Protein AF-A0A344LIS8-F1 (afdb_monomer)

Radius of gyration: 24.9 Å; Cα contacts (8 Å, |Δi|>4): 55; chains: 1; bounding box: 52×15×76 Å

pLDDT: mean 88.66, std 7.7, range [57.03, 97.19]

Mean predicted aligned error: 7.06 Å

Sequence (100 aa):
MNPDGVRQVASDLRAGADTAKHTIGTLFHSGNQAAGAHADWKSGAALKECGHTWWKELTTLVEQTAHTAWKLDQSAEQVSNMDKQARERLGAVLGDLRTA

Solvent-accessible surface area (backbone atoms only — not comparable to full-atom values): 5256 Å² total; per-residue (Å²): 134,68,39,66,62,41,36,50,54,17,50,51,39,36,54,51,23,54,52,49,54,59,50,58,69,56,71,49,48,65,60,52,48,52,31,60,78,38,68,85,42,81,61,22,58,56,51,49,54,51,45,51,53,52,51,51,54,53,49,51,52,32,51,52,40,36,51,49,17,51,53,39,34,55,51,22,49,53,50,53,52,50,54,50,52,51,52,54,53,51,51,50,55,56,50,52,65,74,76,107

Structure (mmCIF, N/CA/C/O backbone):
data_AF-A0A344LIS8-F1
#
_entry.id   AF-A0A344LIS8-F1
#
loop_
_atom_site.group_PDB
_atom_site.id
_atom_site.type_symbol
_atom_site.label_atom_id
_atom_site.label_alt_id
_atom_site.label_comp_id
_atom_site.label_asym_id
_atom_site.label_entity_id
_atom_site.label_seq_id
_atom_site.pdbx_PDB_ins_code
_atom_site.Cartn_x
_atom_site.Cartn_y
_atom_site.Cartn_z
_atom_site.occupancy
_atom_site.B_iso_or_equiv
_atom_site.auth_seq_id
_atom_site.auth_comp_id
_atom_site.auth_asym_id
_atom_site.auth_atom_id
_atom_site.pdbx_PDB_model_num
ATOM 1 N N . MET A 1 1 ? -17.654 6.374 16.431 1.00 67.19 1 MET A N 1
ATOM 2 C CA . MET A 1 1 ? -16.731 6.210 15.283 1.00 67.19 1 MET A CA 1
ATOM 3 C C . MET A 1 1 ? -16.709 4.731 14.910 1.00 67.19 1 MET A C 1
ATOM 5 O O . MET A 1 1 ? -16.910 3.936 15.813 1.00 67.19 1 MET A O 1
ATOM 9 N N . ASN A 1 2 ? -16.547 4.354 13.635 1.00 87.06 2 ASN A N 1
ATOM 10 C CA . ASN A 1 2 ? -16.558 2.944 13.207 1.00 87.06 2 ASN A CA 1
ATOM 11 C C . ASN A 1 2 ? -15.118 2.439 12.958 1.00 87.06 2 ASN A C 1
ATOM 13 O O . ASN A 1 2 ? -14.611 2.636 11.852 1.00 87.06 2 ASN A O 1
ATOM 17 N N . PRO A 1 3 ? -14.441 1.830 13.953 1.00 89.19 3 PRO A N 1
ATOM 18 C CA . PRO A 1 3 ? -13.074 1.334 13.786 1.00 89.19 3 PRO A CA 1
ATOM 19 C C . PRO A 1 3 ? -12.979 0.185 12.774 1.00 89.19 3 PRO A C 1
ATOM 21 O O . PRO A 1 3 ? -11.972 0.083 12.081 1.00 89.19 3 PRO A O 1
ATOM 24 N N . ASP A 1 4 ? -14.023 -0.630 12.614 1.00 90.62 4 ASP A N 1
ATOM 25 C CA . ASP A 1 4 ? -13.998 -1.761 11.678 1.00 90.62 4 ASP A CA 1
ATOM 26 C C . ASP A 1 4 ? -13.998 -1.289 10.220 1.00 90.62 4 ASP A C 1
ATOM 28 O O . ASP A 1 4 ? -13.249 -1.809 9.396 1.00 90.62 4 ASP A O 1
ATOM 32 N N . GLY A 1 5 ? -14.751 -0.228 9.913 1.00 91.62 5 GLY A N 1
ATOM 33 C CA . GLY A 1 5 ? -14.689 0.421 8.600 1.00 91.62 5 GLY A CA 1
ATOM 34 C C . GLY A 1 5 ? -13.303 0.998 8.290 1.00 91.62 5 GLY A C 1
ATOM 35 O O . GLY A 1 5 ? -12.823 0.886 7.165 1.00 91.62 5 GLY A O 1
ATOM 36 N N . VAL A 1 6 ? -12.623 1.567 9.292 1.00 93.88 6 VAL A N 1
ATOM 37 C CA . VAL A 1 6 ? -11.253 2.090 9.134 1.00 93.88 6 VAL A CA 1
ATOM 38 C C . VAL A 1 6 ? -10.248 0.955 8.913 1.00 93.88 6 VAL A C 1
ATOM 40 O O . VAL A 1 6 ? -9.385 1.079 8.044 1.00 93.88 6 VAL A O 1
ATOM 43 N N . ARG A 1 7 ? -10.382 -0.169 9.633 1.00 93.75 7 ARG A N 1
ATOM 44 C CA . ARG A 1 7 ? -9.563 -1.373 9.404 1.00 93.75 7 ARG A CA 1
ATOM 45 C C . ARG A 1 7 ? -9.753 -1.941 8.004 1.00 93.75 7 ARG A C 1
ATOM 47 O O . ARG A 1 7 ? -8.769 -2.316 7.373 1.00 93.75 7 ARG A O 1
ATOM 54 N N . GLN A 1 8 ? -10.987 -1.972 7.504 1.00 94.88 8 GLN A N 1
ATOM 55 C CA . GLN A 1 8 ? -11.250 -2.445 6.147 1.00 94.88 8 GLN A CA 1
ATOM 56 C C . GLN A 1 8 ? -10.523 -1.578 5.114 1.00 94.88 8 GLN A C 1
ATOM 58 O O . GLN A 1 8 ? -9.785 -2.105 4.289 1.00 94.88 8 GLN A O 1
ATOM 63 N N . VAL A 1 9 ? -10.634 -0.249 5.219 1.00 95.69 9 VAL A N 1
ATOM 64 C CA . VAL A 1 9 ? -9.917 0.676 4.325 1.00 95.69 9 VAL A CA 1
ATOM 65 C C . VAL A 1 9 ? -8.400 0.495 4.431 1.00 95.69 9 VAL A C 1
ATOM 67 O O . VAL A 1 9 ? -7.710 0.477 3.414 1.00 95.69 9 VAL A O 1
ATOM 70 N N . ALA A 1 10 ? -7.861 0.324 5.641 1.00 95.00 10 ALA A N 1
ATOM 71 C CA . ALA A 1 10 ? -6.443 0.027 5.835 1.00 95.00 10 ALA A CA 1
ATOM 72 C C . ALA A 1 10 ? -6.023 -1.279 5.134 1.00 95.00 10 ALA A C 1
ATOM 74 O O . ALA A 1 10 ? -4.982 -1.326 4.476 1.00 95.00 10 ALA A O 1
ATOM 75 N N . SER A 1 11 ? -6.839 -2.328 5.237 1.00 96.12 11 SER A N 1
ATOM 76 C CA . SER A 1 11 ? -6.614 -3.606 4.557 1.00 96.12 11 SER A CA 1
ATOM 77 C C . SER A 1 11 ? -6.609 -3.445 3.034 1.00 96.12 11 SER A C 1
ATOM 79 O O . S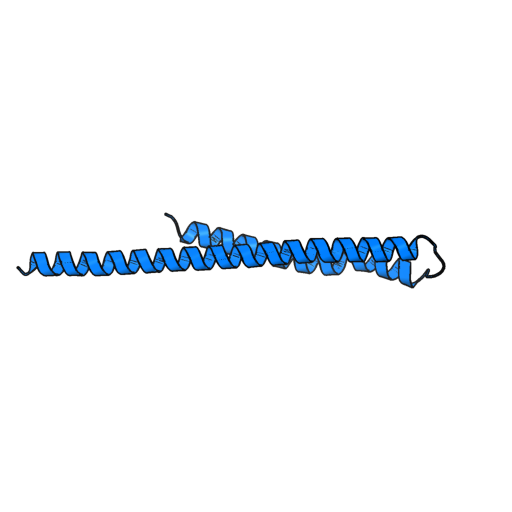ER A 1 11 ? -5.677 -3.902 2.372 1.00 96.12 11 SER A O 1
ATOM 81 N N . ASP A 1 12 ? -7.594 -2.735 2.483 1.00 97.00 12 ASP A N 1
ATOM 82 C CA . ASP A 1 12 ? -7.726 -2.509 1.040 1.00 97.00 12 ASP A CA 1
ATOM 83 C C . ASP A 1 12 ? -6.539 -1.707 0.483 1.00 97.00 12 ASP A C 1
ATOM 85 O O . ASP A 1 12 ? -5.979 -2.053 -0.559 1.00 97.00 12 ASP A O 1
ATOM 89 N N . LEU A 1 13 ? -6.093 -0.673 1.206 1.00 95.56 13 LEU A N 1
ATOM 90 C CA . LEU A 1 13 ? -4.910 0.112 0.840 1.00 95.56 13 LEU A CA 1
ATOM 91 C C . LEU A 1 13 ? -3.634 -0.734 0.839 1.00 95.56 13 LEU A C 1
ATOM 93 O O . LEU A 1 13 ? -2.807 -0.593 -0.063 1.00 95.56 13 LEU A O 1
ATOM 97 N N . ARG A 1 14 ? -3.470 -1.626 1.823 1.00 95.06 14 ARG A N 1
ATOM 98 C CA . ARG A 1 14 ? -2.322 -2.538 1.881 1.00 95.06 14 ARG A CA 1
ATOM 99 C C . ARG A 1 14 ? -2.338 -3.520 0.706 1.00 95.06 14 ARG A C 1
ATOM 101 O O . ARG A 1 14 ? -1.329 -3.643 0.019 1.00 95.06 14 ARG A O 1
ATOM 108 N N . ALA A 1 15 ? -3.484 -4.133 0.416 1.00 95.31 15 ALA A N 1
ATOM 109 C CA . ALA A 1 15 ? -3.636 -5.041 -0.721 1.00 95.31 15 ALA A CA 1
ATOM 110 C C . ALA A 1 15 ? -3.384 -4.340 -2.073 1.00 95.31 15 ALA A C 1
ATOM 112 O O . ALA A 1 15 ? -2.729 -4.893 -2.963 1.00 95.31 15 ALA A O 1
ATOM 113 N N . GLY A 1 16 ? -3.862 -3.100 -2.220 1.00 94.81 16 GLY A N 1
ATOM 114 C CA . GLY A 1 16 ? -3.599 -2.268 -3.394 1.00 94.81 16 GLY A CA 1
ATOM 115 C C . GLY A 1 16 ? -2.114 -1.934 -3.554 1.00 94.81 16 GLY A C 1
ATOM 116 O O . GLY A 1 16 ? -1.567 -2.072 -4.649 1.00 94.81 16 GLY A O 1
ATOM 117 N N . ALA A 1 17 ? -1.441 -1.565 -2.461 1.00 93.56 17 ALA A N 1
ATOM 118 C CA . ALA A 1 17 ? -0.003 -1.305 -2.447 1.00 93.56 17 ALA A CA 1
ATOM 119 C C . ALA A 1 17 ? 0.812 -2.555 -2.834 1.00 93.56 17 ALA A C 1
ATOM 121 O O . ALA A 1 17 ? 1.715 -2.460 -3.665 1.00 93.56 17 ALA A O 1
ATOM 122 N N . ASP A 1 18 ? 0.457 -3.733 -2.315 1.00 91.44 18 ASP A N 1
ATOM 123 C CA . ASP A 1 18 ? 1.124 -4.997 -2.657 1.00 91.44 18 ASP A CA 1
ATOM 124 C C . ASP A 1 18 ? 0.944 -5.363 -4.141 1.00 91.44 18 ASP A C 1
ATOM 126 O O . ASP A 1 18 ? 1.903 -5.737 -4.824 1.00 91.44 18 ASP A O 1
ATOM 130 N N . THR A 1 19 ? -0.265 -5.171 -4.678 1.00 93.62 19 THR A N 1
ATOM 131 C CA . THR A 1 19 ? -0.562 -5.383 -6.105 1.00 93.62 19 THR A CA 1
ATOM 132 C C . THR A 1 19 ? 0.242 -4.430 -6.993 1.00 93.62 19 THR A C 1
ATOM 134 O O . THR A 1 19 ? 0.840 -4.841 -7.996 1.00 93.62 19 THR A O 1
ATOM 137 N N . ALA A 1 20 ? 0.306 -3.151 -6.615 1.00 91.88 20 ALA A N 1
ATOM 138 C CA . ALA A 1 20 ? 1.090 -2.148 -7.323 1.00 91.88 20 ALA A CA 1
ATOM 139 C C . ALA A 1 20 ? 2.587 -2.485 -7.287 1.00 91.88 20 ALA A C 1
ATOM 141 O O . ALA A 1 20 ? 3.237 -2.452 -8.331 1.00 91.88 20 ALA A O 1
ATOM 142 N N . LYS A 1 21 ? 3.124 -2.900 -6.132 1.00 88.56 21 LYS A N 1
ATOM 143 C CA . LYS A 1 21 ? 4.523 -3.331 -5.981 1.00 88.56 21 LYS A CA 1
ATOM 144 C C . LYS A 1 21 ? 4.886 -4.456 -6.947 1.00 88.56 21 LYS A C 1
ATOM 146 O O . LYS A 1 21 ? 5.922 -4.389 -7.608 1.00 88.56 21 LYS A O 1
ATOM 151 N N . HIS A 1 22 ? 4.028 -5.472 -7.048 1.00 87.50 22 HIS A N 1
ATOM 152 C CA . HIS A 1 22 ? 4.235 -6.585 -7.972 1.00 87.50 22 HIS A CA 1
ATOM 153 C C . HIS A 1 22 ? 4.235 -6.111 -9.433 1.00 87.50 22 HIS A C 1
ATOM 155 O O . HIS A 1 22 ? 5.124 -6.462 -10.209 1.00 87.50 22 HIS A O 1
ATOM 161 N N . THR A 1 23 ? 3.287 -5.241 -9.783 1.00 88.50 23 THR A N 1
ATOM 162 C CA . THR A 1 23 ? 3.155 -4.690 -11.138 1.00 88.50 23 THR A CA 1
ATOM 163 C C . THR A 1 23 ? 4.373 -3.847 -11.527 1.00 88.50 23 THR A C 1
ATOM 165 O O . THR A 1 23 ? 4.957 -4.066 -12.588 1.00 88.50 23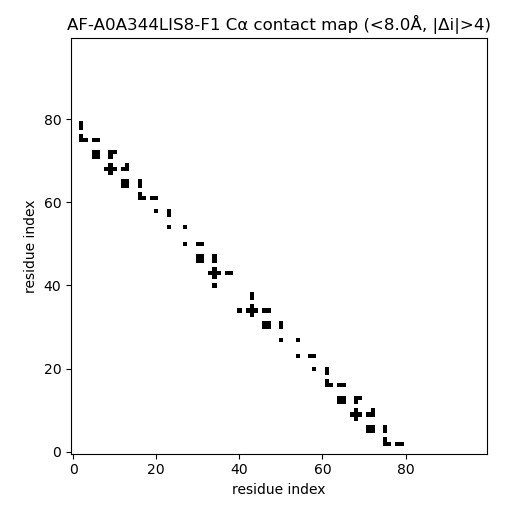 THR A O 1
ATOM 168 N N . ILE A 1 24 ? 4.822 -2.943 -10.647 1.00 87.12 24 ILE A N 1
ATOM 169 C CA . ILE A 1 24 ? 5.994 -2.070 -10.848 1.00 87.12 24 ILE A CA 1
ATOM 170 C C . ILE A 1 24 ? 7.246 -2.874 -11.206 1.00 87.12 24 ILE A C 1
ATOM 172 O O . ILE A 1 24 ? 7.989 -2.473 -12.102 1.00 87.12 24 ILE A O 1
ATOM 176 N N . GLY A 1 25 ? 7.463 -4.025 -10.561 1.00 77.19 25 GLY A N 1
ATOM 177 C CA . GLY A 1 25 ? 8.611 -4.891 -10.846 1.00 77.19 25 GLY A CA 1
ATOM 178 C C . GLY A 1 25 ? 8.678 -5.370 -12.302 1.00 77.19 25 GLY A C 1
ATOM 179 O O . GLY A 1 25 ? 9.768 -5.599 -12.822 1.00 77.19 25 GLY A O 1
ATOM 180 N N . THR A 1 26 ? 7.532 -5.474 -12.980 1.00 82.62 26 THR A N 1
ATOM 181 C CA . THR A 1 26 ? 7.447 -5.966 -14.365 1.00 82.62 26 THR A CA 1
ATOM 182 C C . THR A 1 26 ? 7.500 -4.855 -15.418 1.00 82.62 26 THR A C 1
ATOM 184 O O . THR A 1 26 ? 8.020 -5.081 -16.511 1.00 82.62 26 THR A O 1
ATOM 187 N N . LEU A 1 27 ? 7.038 -3.640 -15.090 1.00 83.31 27 LEU A N 1
ATOM 188 C CA . LEU A 1 27 ? 6.855 -2.539 -16.051 1.00 83.31 27 LEU A CA 1
ATOM 189 C C . LEU A 1 27 ? 8.148 -2.090 -16.744 1.00 83.31 27 LEU A C 1
ATOM 191 O O . LEU A 1 27 ? 8.128 -1.695 -17.907 1.00 83.31 27 LEU A O 1
ATOM 195 N N . PHE A 1 28 ? 9.279 -2.165 -16.047 1.00 81.88 28 PHE A N 1
ATOM 196 C CA . PHE A 1 28 ? 10.558 -1.646 -16.542 1.00 81.88 28 PHE A CA 1
ATOM 197 C C . PHE A 1 28 ? 11.449 -2.715 -17.181 1.00 81.88 28 PHE A C 1
ATOM 199 O O . PHE A 1 28 ? 12.538 -2.408 -17.668 1.00 81.88 28 PHE A O 1
ATOM 206 N N . HIS A 1 29 ? 11.007 -3.975 -17.196 1.00 81.69 29 HIS A N 1
ATOM 207 C CA . HIS A 1 29 ? 11.830 -5.095 -17.637 1.00 81.69 29 HIS A CA 1
ATOM 208 C C . HIS A 1 29 ? 12.176 -5.007 -19.131 1.00 81.69 29 HIS A C 1
ATOM 210 O O . HIS A 1 29 ? 13.345 -5.106 -19.497 1.00 81.69 29 HIS A O 1
ATOM 216 N N . SER A 1 30 ? 11.184 -4.746 -19.987 1.00 77.50 30 SER A N 1
ATOM 217 C CA . SER A 1 30 ? 11.372 -4.645 -21.442 1.00 77.50 30 SER A CA 1
ATOM 218 C C . SER A 1 30 ? 12.246 -3.451 -21.842 1.00 77.50 30 SER A C 1
ATOM 220 O O . SER A 1 30 ? 13.140 -3.596 -22.674 1.00 77.50 30 SER A O 1
ATOM 222 N N . GLY A 1 31 ? 12.046 -2.289 -21.211 1.00 74.06 31 GLY A N 1
ATOM 223 C CA . GLY A 1 31 ? 12.854 -1.090 -21.449 1.00 74.06 31 GLY A CA 1
ATOM 224 C C . GLY A 1 31 ? 14.318 -1.283 -21.049 1.00 74.06 31 GLY A C 1
ATOM 225 O O . GLY A 1 31 ? 15.220 -0.941 -21.814 1.00 74.06 31 GLY A O 1
ATOM 226 N N . ASN A 1 32 ? 14.563 -1.911 -19.894 1.00 76.75 32 ASN A N 1
ATOM 227 C CA . ASN A 1 32 ? 15.916 -2.243 -19.445 1.00 76.75 32 ASN A CA 1
ATOM 228 C C . ASN A 1 32 ? 16.591 -3.280 -20.350 1.00 76.75 32 ASN A C 1
ATOM 230 O O . ASN A 1 32 ? 17.777 -3.136 -20.646 1.00 76.75 32 ASN A O 1
ATOM 234 N N . GLN A 1 33 ? 15.852 -4.289 -20.825 1.00 82.19 33 GLN A N 1
ATOM 235 C CA . GLN A 1 33 ? 16.372 -5.256 -21.794 1.00 82.19 33 GLN A CA 1
ATOM 236 C C . GLN A 1 33 ? 16.756 -4.584 -23.116 1.00 82.19 33 GLN A C 1
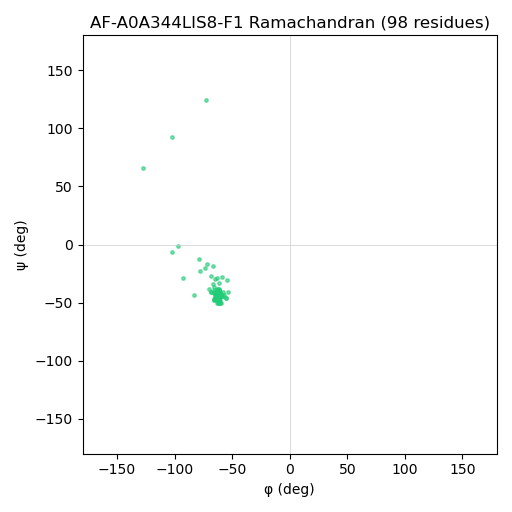ATOM 238 O O . GLN A 1 33 ? 17.873 -4.780 -23.587 1.00 82.19 33 GLN A O 1
ATOM 243 N N . ALA A 1 34 ? 15.882 -3.749 -23.686 1.00 78.31 34 ALA A N 1
ATOM 244 C CA . ALA A 1 34 ? 16.152 -3.048 -24.941 1.00 78.31 34 ALA A CA 1
ATOM 245 C C . ALA A 1 34 ? 17.367 -2.111 -24.824 1.00 78.31 34 ALA A C 1
ATOM 247 O O . ALA A 1 34 ? 18.257 -2.130 -25.672 1.00 78.31 34 ALA A O 1
ATOM 248 N N . ALA A 1 35 ? 17.457 -1.347 -23.731 1.00 78.81 35 ALA A N 1
ATOM 249 C CA . ALA A 1 35 ? 18.589 -0.461 -23.467 1.00 78.81 35 ALA A CA 1
ATOM 250 C C . ALA A 1 35 ? 19.888 -1.210 -23.093 1.00 78.81 35 ALA A C 1
ATOM 252 O O . ALA A 1 35 ? 20.971 -0.618 -23.090 1.00 78.81 35 ALA A O 1
ATOM 253 N N . GLY A 1 36 ? 19.795 -2.487 -22.714 1.00 78.50 36 GLY A N 1
ATOM 254 C CA . GLY A 1 36 ? 20.935 -3.383 -22.516 1.00 78.50 36 GLY A CA 1
ATOM 255 C C . GLY A 1 36 ? 21.415 -4.018 -23.822 1.00 78.50 36 GLY A C 1
ATOM 256 O O . GLY A 1 36 ? 22.616 -4.050 -24.073 1.00 78.50 36 GLY A O 1
ATOM 257 N N . ALA A 1 37 ? 20.483 -4.473 -24.664 1.00 84.44 37 ALA A N 1
ATOM 258 C CA . ALA A 1 37 ? 20.762 -5.104 -25.954 1.00 84.44 37 ALA A CA 1
ATOM 259 C C . ALA A 1 37 ? 21.337 -4.127 -26.994 1.00 84.44 37 ALA A C 1
ATOM 261 O O . ALA A 1 37 ? 22.083 -4.542 -27.877 1.00 84.44 37 ALA A O 1
ATOM 262 N N . HIS A 1 38 ? 21.023 -2.834 -26.868 1.00 82.19 38 HIS A N 1
ATOM 263 C CA . HIS A 1 38 ? 21.459 -1.784 -27.789 1.00 82.19 38 HIS A CA 1
ATOM 264 C C . HIS A 1 38 ? 22.140 -0.630 -27.039 1.00 82.19 38 HIS A C 1
ATOM 266 O O . HIS A 1 38 ? 21.624 0.484 -26.942 1.00 82.19 38 HIS A O 1
ATOM 272 N N . ALA A 1 39 ? 23.297 -0.918 -26.438 1.00 77.12 39 ALA A N 1
ATOM 273 C CA . ALA A 1 39 ? 24.030 0.037 -25.601 1.00 77.12 39 ALA A CA 1
ATOM 274 C C . ALA A 1 39 ? 24.596 1.248 -26.374 1.00 77.12 39 ALA A C 1
ATOM 276 O O . ALA A 1 39 ? 24.911 2.270 -25.770 1.00 77.12 39 ALA A O 1
ATOM 277 N N . ASP A 1 40 ? 24.718 1.137 -27.695 1.00 84.88 40 ASP A N 1
ATOM 278 C CA . ASP A 1 40 ? 25.157 2.185 -28.618 1.00 84.88 40 ASP A CA 1
ATOM 279 C C . ASP A 1 40 ? 24.052 3.205 -28.944 1.00 84.88 40 ASP A C 1
ATOM 281 O O . ASP A 1 40 ? 24.324 4.283 -29.482 1.00 84.88 40 ASP A O 1
ATOM 285 N N . TRP A 1 41 ? 22.797 2.908 -28.596 1.00 84.38 41 TRP A N 1
ATOM 286 C CA . TRP A 1 41 ? 21.692 3.826 -28.831 1.00 84.38 41 TRP A CA 1
ATOM 287 C C . TRP A 1 41 ? 21.758 5.014 -27.875 1.00 84.38 41 TRP A C 1
ATOM 289 O O . TRP A 1 41 ? 21.676 4.868 -26.655 1.00 84.38 41 TRP A O 1
ATOM 299 N N . LYS A 1 42 ? 21.779 6.228 -28.436 1.00 79.44 42 LYS A N 1
ATOM 300 C CA . LYS A 1 42 ? 21.683 7.481 -27.662 1.00 79.44 42 LYS A CA 1
ATOM 301 C C . LYS A 1 42 ? 20.440 7.527 -26.761 1.00 79.44 42 LYS A C 1
ATOM 303 O O . LYS A 1 42 ? 20.479 8.125 -25.692 1.00 79.44 42 LYS A O 1
ATOM 308 N N . SER A 1 43 ? 19.351 6.877 -27.172 1.00 81.88 43 SER A N 1
ATOM 309 C CA . SER A 1 43 ? 18.121 6.743 -26.386 1.00 81.88 43 SER A CA 1
ATOM 310 C C . SER A 1 43 ? 18.242 5.758 -25.219 1.00 81.88 43 SER A C 1
ATOM 312 O O . SER A 1 43 ? 17.467 5.859 -24.274 1.00 81.88 43 SER A O 1
ATOM 314 N N . GLY A 1 44 ? 19.212 4.838 -25.230 1.00 80.19 44 GLY A N 1
ATOM 315 C CA . GLY A 1 44 ? 19.379 3.824 -24.188 1.00 80.19 44 GLY A CA 1
ATOM 316 C C . GLY A 1 44 ? 19.680 4.419 -22.810 1.00 80.19 44 GLY A C 1
ATOM 317 O O . GLY A 1 44 ? 19.140 3.952 -21.809 1.00 80.19 44 GLY A O 1
ATOM 318 N N . ALA A 1 45 ? 20.486 5.485 -22.749 1.00 81.00 45 ALA A N 1
ATOM 319 C CA . ALA A 1 45 ? 20.754 6.205 -21.502 1.00 81.00 45 ALA A CA 1
ATOM 320 C C . ALA A 1 45 ? 19.491 6.902 -20.964 1.00 81.00 45 ALA A C 1
ATOM 322 O O . ALA A 1 45 ? 19.140 6.716 -19.800 1.00 81.00 45 ALA A O 1
ATOM 323 N N . ALA A 1 46 ? 18.763 7.614 -21.831 1.00 83.56 46 ALA A N 1
ATOM 324 C CA . ALA A 1 46 ? 17.522 8.298 -21.466 1.00 83.56 46 ALA A CA 1
ATOM 325 C C . ALA A 1 46 ? 16.423 7.319 -21.011 1.00 83.56 46 ALA A C 1
ATOM 327 O O . ALA A 1 46 ? 15.710 7.590 -20.048 1.00 83.56 46 ALA A O 1
ATOM 328 N N . LEU A 1 47 ? 16.312 6.152 -21.657 1.00 81.38 47 LEU A N 1
ATOM 329 C CA . LEU A 1 47 ? 15.371 5.097 -21.266 1.00 81.38 47 LEU A CA 1
ATOM 330 C C . LEU A 1 47 ? 15.696 4.520 -19.882 1.00 81.38 47 LEU A C 1
ATOM 332 O O . LEU A 1 47 ? 14.786 4.325 -19.079 1.00 81.38 47 LEU A O 1
ATOM 336 N N . LYS A 1 48 ? 16.981 4.288 -19.579 1.00 81.56 48 LYS A N 1
ATOM 337 C CA . LYS A 1 48 ? 17.422 3.811 -18.257 1.00 81.56 48 LYS A CA 1
ATOM 338 C C . LYS A 1 48 ? 17.154 4.842 -17.162 1.00 81.56 48 LYS A C 1
ATOM 340 O O . LYS A 1 48 ? 16.638 4.483 -16.109 1.00 81.56 48 LYS A O 1
ATOM 345 N N . GLU A 1 49 ? 17.479 6.109 -17.406 1.00 86.06 49 GLU A N 1
ATOM 346 C CA . GLU A 1 49 ? 17.267 7.197 -16.443 1.00 86.06 49 GLU A CA 1
ATOM 347 C C . GLU A 1 49 ? 15.777 7.430 -16.158 1.00 86.06 49 GLU A C 1
ATOM 349 O O . GLU A 1 49 ? 15.361 7.519 -14.999 1.00 86.06 49 GLU A O 1
ATOM 354 N N . CYS A 1 50 ? 14.959 7.456 -17.212 1.00 86.00 50 CYS A N 1
ATOM 355 C CA . CYS A 1 50 ? 13.513 7.584 -17.099 1.00 86.00 50 CYS A CA 1
ATOM 356 C C . CYS A 1 50 ? 12.908 6.391 -16.346 1.00 86.00 50 CYS A C 1
ATOM 358 O O . CYS A 1 50 ? 12.159 6.586 -15.387 1.00 86.00 50 CYS A O 1
ATOM 360 N N . GLY A 1 51 ? 13.303 5.165 -16.707 1.00 86.56 51 GLY A N 1
ATOM 361 C CA . GLY A 1 51 ? 12.861 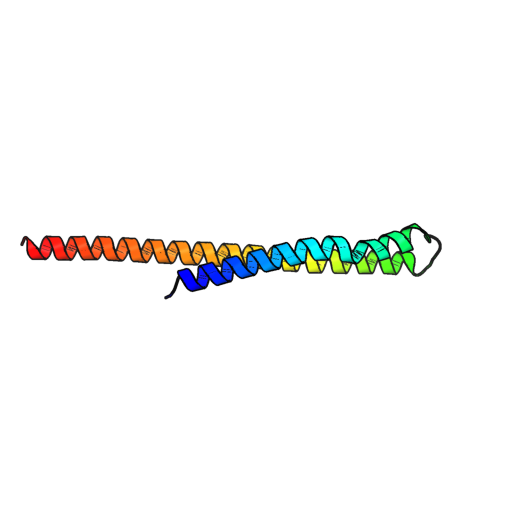3.949 -16.028 1.00 86.56 51 GLY A CA 1
ATOM 362 C C . GLY A 1 51 ? 13.246 3.922 -14.549 1.00 86.56 51 GLY A C 1
ATOM 363 O O . GLY A 1 51 ? 12.412 3.599 -13.707 1.00 86.56 51 GLY A O 1
ATOM 364 N N . HIS A 1 52 ? 14.474 4.328 -14.211 1.00 86.19 52 HIS A N 1
ATOM 365 C CA . HIS A 1 52 ? 14.920 4.438 -12.821 1.00 86.19 52 HIS A CA 1
ATOM 366 C C . HIS A 1 52 ? 14.084 5.459 -12.043 1.00 86.19 52 HIS A C 1
ATOM 368 O O . HIS A 1 52 ? 13.622 5.168 -10.940 1.00 86.19 52 HIS A O 1
ATOM 374 N N . THR A 1 53 ? 13.881 6.649 -12.613 1.00 90.75 53 THR A N 1
ATOM 375 C CA . THR A 1 53 ? 13.107 7.719 -11.973 1.00 90.75 53 THR A CA 1
ATOM 376 C C . THR A 1 53 ? 11.678 7.264 -11.698 1.00 90.75 53 THR A C 1
ATOM 378 O O . THR A 1 53 ? 11.212 7.351 -10.566 1.00 90.75 53 THR A O 1
ATOM 381 N N . TRP A 1 54 ? 10.993 6.702 -12.694 1.00 90.94 54 TRP A N 1
ATOM 382 C CA . TRP A 1 54 ? 9.626 6.214 -12.511 1.00 90.94 54 TRP A CA 1
ATOM 383 C C . TRP A 1 54 ? 9.547 5.065 -11.509 1.00 90.94 54 TRP A C 1
ATOM 385 O O . TRP A 1 54 ? 8.655 5.061 -10.665 1.00 90.94 54 TRP A O 1
ATOM 395 N N . TRP A 1 55 ? 10.487 4.116 -11.552 1.00 89.88 55 TRP A N 1
ATOM 396 C CA . TRP A 1 55 ? 10.543 3.028 -10.578 1.00 89.88 55 TRP A CA 1
ATOM 397 C C . TRP A 1 55 ? 10.664 3.557 -9.145 1.00 89.88 55 TRP A C 1
ATOM 399 O O . TRP A 1 55 ? 9.941 3.101 -8.256 1.00 89.88 55 TRP A O 1
ATOM 409 N N . LYS A 1 56 ? 11.533 4.548 -8.928 1.00 91.88 56 LYS A N 1
ATOM 410 C CA . LYS A 1 56 ? 11.740 5.173 -7.621 1.00 91.88 56 LYS A CA 1
ATOM 411 C C . LYS A 1 56 ? 10.479 5.876 -7.118 1.00 91.88 56 LYS A C 1
ATOM 413 O O . LYS A 1 56 ? 10.067 5.634 -5.984 1.00 91.88 56 LYS A O 1
ATOM 418 N N . GLU A 1 57 ? 9.859 6.718 -7.942 1.00 94.81 57 GLU A N 1
ATOM 419 C CA . GLU A 1 57 ? 8.660 7.471 -7.549 1.00 94.81 57 GLU A CA 1
ATOM 420 C C . GLU A 1 57 ? 7.475 6.537 -7.264 1.00 94.81 57 GLU A C 1
ATOM 422 O O . GLU A 1 57 ? 6.802 6.669 -6.241 1.00 94.81 57 GLU A O 1
ATOM 427 N N . LEU A 1 58 ? 7.263 5.524 -8.110 1.00 93.44 58 LEU A N 1
ATOM 428 C CA . LEU A 1 58 ? 6.200 4.538 -7.910 1.00 93.44 58 LEU A CA 1
ATOM 429 C C . LEU A 1 58 ? 6.424 3.698 -6.647 1.00 93.44 58 LEU A C 1
ATOM 431 O O . LEU A 1 58 ? 5.486 3.479 -5.882 1.00 93.44 58 LEU A O 1
ATOM 435 N N . THR A 1 59 ? 7.661 3.261 -6.396 1.00 92.12 59 THR A N 1
ATOM 436 C CA . THR A 1 59 ? 8.002 2.512 -5.175 1.00 92.12 59 THR A CA 1
ATOM 437 C C . THR A 1 59 ? 7.780 3.371 -3.931 1.00 92.12 59 THR A C 1
ATOM 439 O O . THR A 1 59 ? 7.167 2.911 -2.971 1.00 92.12 59 THR A O 1
ATOM 442 N N . THR A 1 60 ? 8.178 4.645 -3.981 1.00 95.25 60 THR A N 1
ATOM 443 C CA . THR A 1 60 ? 7.964 5.604 -2.886 1.00 95.25 60 THR A CA 1
ATOM 444 C C . THR A 1 60 ? 6.474 5.774 -2.578 1.00 95.25 60 THR A C 1
ATOM 446 O O . THR A 1 60 ? 6.069 5.721 -1.417 1.00 95.25 60 THR A O 1
ATOM 449 N N . LEU A 1 61 ? 5.633 5.927 -3.605 1.00 95.88 61 LEU A N 1
ATOM 450 C CA . LEU A 1 61 ? 4.185 6.072 -3.439 1.00 95.88 61 LEU A CA 1
ATOM 451 C C . LEU A 1 61 ? 3.542 4.814 -2.836 1.00 95.88 61 LEU A C 1
ATOM 453 O O . LEU A 1 61 ? 2.679 4.908 -1.957 1.00 95.88 61 LEU A O 1
ATOM 457 N N . VAL A 1 62 ? 3.979 3.631 -3.270 1.00 95.75 62 VAL A N 1
ATOM 458 C CA . VAL A 1 62 ? 3.528 2.346 -2.717 1.00 95.75 62 VAL A CA 1
ATOM 459 C C . VAL A 1 62 ? 3.896 2.219 -1.239 1.00 95.75 62 VAL A C 1
ATOM 461 O O . VAL A 1 62 ? 3.043 1.872 -0.421 1.00 95.75 62 VAL A O 1
ATOM 464 N N . G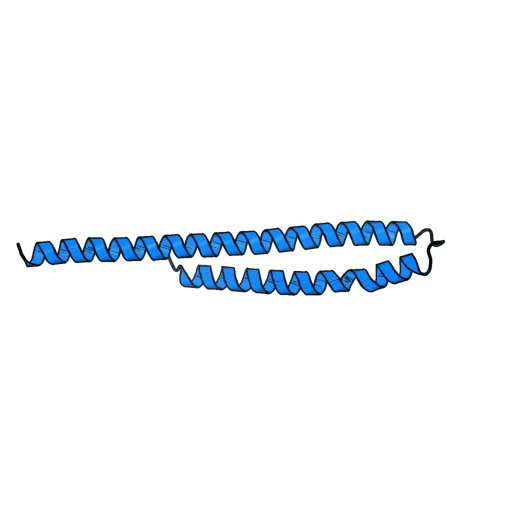LU A 1 63 ? 5.131 2.552 -0.869 1.00 93.50 63 GLU A N 1
ATOM 465 C CA . GLU A 1 63 ? 5.590 2.517 0.523 1.00 93.50 63 GLU A CA 1
ATOM 466 C C . GLU A 1 63 ? 4.817 3.503 1.408 1.00 93.50 63 GLU A C 1
ATOM 468 O O . GLU A 1 63 ? 4.373 3.146 2.501 1.00 93.50 63 GLU A O 1
ATOM 473 N N . GLN A 1 64 ? 4.579 4.724 0.922 1.00 97.00 64 GLN A N 1
ATOM 474 C CA . GLN A 1 64 ? 3.769 5.721 1.626 1.00 97.00 64 GLN A CA 1
ATOM 475 C C . GLN A 1 64 ? 2.323 5.249 1.831 1.00 97.00 64 GLN A C 1
ATOM 477 O O . GLN A 1 64 ? 1.745 5.460 2.903 1.00 97.00 64 GLN A O 1
ATOM 482 N N . THR A 1 65 ? 1.747 4.577 0.834 1.00 96.88 65 THR A N 1
ATOM 483 C CA . THR A 1 65 ? 0.393 4.010 0.913 1.00 96.88 65 THR A CA 1
ATOM 484 C C . THR A 1 65 ? 0.327 2.899 1.959 1.00 96.88 65 THR A C 1
ATOM 486 O O . THR A 1 65 ? -0.539 2.929 2.836 1.00 96.88 65 THR A O 1
ATOM 489 N N . ALA A 1 66 ? 1.283 1.966 1.943 1.00 94.94 66 ALA A N 1
ATOM 490 C CA . ALA A 1 66 ? 1.369 0.887 2.926 1.00 94.94 66 ALA A CA 1
ATOM 491 C C . ALA A 1 66 ? 1.591 1.411 4.359 1.00 94.94 66 ALA A C 1
ATOM 493 O O . ALA A 1 66 ? 0.988 0.909 5.312 1.00 94.94 66 ALA A O 1
ATOM 494 N N . HIS A 1 67 ? 2.408 2.455 4.522 1.00 95.50 67 HIS A N 1
ATOM 495 C CA . HIS A 1 67 ? 2.614 3.113 5.817 1.00 95.50 67 HIS A CA 1
ATOM 496 C C . HIS A 1 67 ? 1.344 3.799 6.325 1.00 95.50 67 HIS A C 1
ATOM 498 O O . HIS A 1 67 ? 1.003 3.718 7.505 1.00 95.50 67 HIS A O 1
ATOM 504 N N . THR A 1 68 ? 0.607 4.454 5.429 1.00 97.06 68 THR A N 1
ATOM 505 C CA . THR A 1 68 ? -0.670 5.098 5.760 1.00 97.06 68 THR A CA 1
ATOM 506 C C . THR A 1 68 ? -1.707 4.066 6.196 1.00 97.06 68 THR A C 1
ATOM 508 O O . 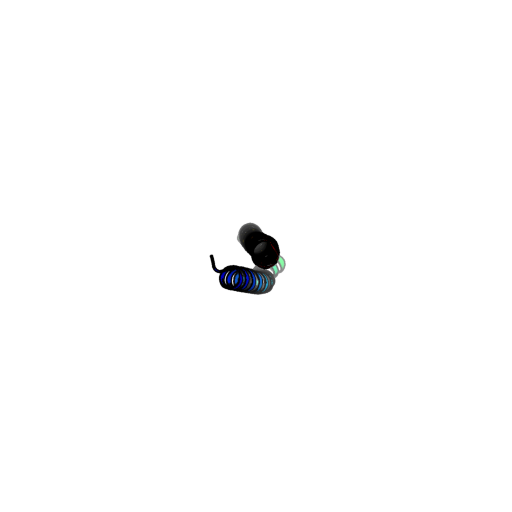THR A 1 68 ? -2.351 4.249 7.228 1.00 97.06 68 THR A O 1
ATOM 511 N N . ALA A 1 69 ? -1.803 2.947 5.476 1.00 96.56 69 ALA A N 1
ATOM 512 C CA . ALA A 1 69 ? -2.630 1.808 5.857 1.00 96.56 69 ALA A CA 1
ATOM 513 C C . ALA A 1 69 ? -2.291 1.298 7.268 1.00 96.56 69 ALA A C 1
ATOM 515 O O . ALA A 1 69 ? -3.180 1.115 8.095 1.00 96.56 69 ALA A O 1
ATOM 516 N N . TRP A 1 70 ? -1.002 1.135 7.583 1.00 96.69 70 TRP A N 1
ATOM 517 C CA . TRP A 1 70 ? -0.569 0.732 8.924 1.00 96.69 70 TRP A CA 1
ATOM 518 C C . TRP A 1 70 ? -1.008 1.722 10.014 1.00 96.69 70 TRP A C 1
ATOM 520 O O . TRP A 1 70 ? -1.536 1.301 11.041 1.00 96.69 70 TRP A O 1
ATOM 530 N N . LYS A 1 71 ? -0.868 3.034 9.786 1.00 97.19 71 LYS A N 1
ATOM 531 C CA . LYS A 1 71 ? -1.316 4.053 10.753 1.00 97.19 71 LYS A CA 1
ATOM 532 C C . LYS A 1 71 ? -2.825 4.020 10.996 1.00 97.19 71 LYS A C 1
ATOM 534 O O . LYS A 1 71 ? -3.257 4.205 12.132 1.00 97.19 71 LYS A O 1
ATOM 539 N N . LEU A 1 72 ? -3.618 3.809 9.946 1.00 96.06 72 LEU A N 1
ATOM 540 C CA . LEU A 1 72 ? -5.076 3.713 10.055 1.00 96.06 72 LEU A CA 1
ATOM 541 C C . LEU A 1 72 ? -5.495 2.506 10.898 1.00 96.06 72 LEU A C 1
ATOM 543 O O . LEU A 1 72 ? -6.333 2.644 11.788 1.00 96.06 72 LEU A O 1
ATOM 547 N N . ASP A 1 73 ? -4.868 1.356 10.664 1.00 95.69 73 ASP A N 1
ATOM 548 C CA . ASP A 1 73 ? -5.113 0.135 11.432 1.00 95.69 73 ASP A CA 1
ATOM 549 C C . ASP A 1 73 ? -4.772 0.317 12.923 1.00 95.69 73 ASP A C 1
ATOM 551 O O . ASP A 1 73 ? -5.604 0.054 13.793 1.00 95.69 73 ASP A O 1
ATOM 555 N N . GLN A 1 74 ? -3.604 0.896 13.222 1.00 96.38 74 GLN A N 1
ATOM 556 C CA . GLN A 1 74 ? -3.190 1.219 14.594 1.00 96.38 74 GLN A CA 1
ATOM 557 C C . GLN A 1 74 ? -4.144 2.204 15.285 1.00 96.38 74 GLN A C 1
ATOM 559 O O . GLN A 1 74 ? -4.487 2.040 16.457 1.00 96.38 74 GLN A O 1
ATOM 564 N N . SER A 1 75 ? -4.622 3.216 14.559 1.00 95.50 75 SER A N 1
ATOM 565 C CA . SER A 1 75 ? -5.608 4.159 15.092 1.00 95.50 75 SER A CA 1
ATOM 566 C C . SER A 1 75 ? -6.944 3.473 15.406 1.00 95.50 75 SER A C 1
ATOM 568 O O . SER A 1 75 ? -7.526 3.706 16.469 1.00 95.50 75 SER A O 1
ATOM 570 N N . ALA A 1 76 ? -7.418 2.585 14.528 1.00 94.94 76 ALA A N 1
ATOM 571 C CA . ALA A 1 76 ? -8.645 1.822 14.745 1.00 94.94 76 ALA A CA 1
ATOM 572 C C . ALA A 1 76 ? -8.534 0.847 15.931 1.00 94.94 76 ALA A C 1
ATOM 574 O O . ALA A 1 76 ? -9.491 0.672 16.696 1.00 94.94 76 ALA A O 1
ATOM 575 N N . GLU A 1 77 ? -7.361 0.242 16.121 1.00 94.94 77 GLU A N 1
ATOM 576 C CA . GLU A 1 77 ? -7.042 -0.575 17.290 1.00 94.94 77 GLU A CA 1
ATOM 577 C C . GLU A 1 77 ? -7.110 0.236 18.586 1.00 94.94 77 GLU A C 1
ATOM 579 O O . GLU A 1 77 ? -7.809 -0.160 19.523 1.00 94.94 77 GLU A O 1
ATOM 584 N N . GLN A 1 78 ? -6.470 1.407 18.624 1.00 95.19 78 GLN A N 1
ATOM 585 C CA . GLN A 1 78 ? -6.502 2.285 19.791 1.00 95.19 78 GLN A CA 1
ATOM 586 C C . GLN A 1 78 ? -7.937 2.662 20.181 1.00 95.19 78 GLN A C 1
ATOM 588 O O . GLN A 1 78 ? -8.297 2.611 21.356 1.00 95.19 78 GLN A O 1
ATOM 593 N N . VAL A 1 79 ? -8.776 2.989 19.199 1.00 94.38 79 VAL A N 1
ATOM 594 C CA . VAL A 1 79 ? -10.188 3.338 19.416 1.00 94.38 79 VAL A CA 1
ATOM 595 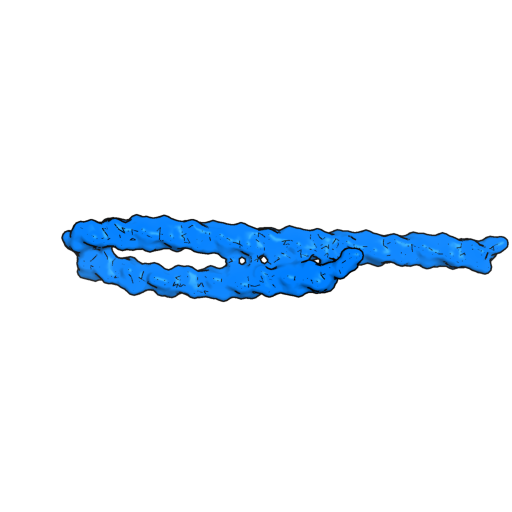C C . VAL A 1 79 ? -10.972 2.154 19.968 1.00 94.38 79 VAL A C 1
ATOM 597 O O . VAL A 1 79 ? -11.677 2.304 20.962 1.00 94.38 79 VAL A O 1
ATOM 600 N N . SER A 1 80 ? -10.792 0.965 19.388 1.00 93.62 80 SER A N 1
ATOM 601 C CA . SER A 1 80 ? -11.437 -0.261 19.877 1.00 93.62 80 SER A CA 1
ATOM 602 C C . SER A 1 80 ? -11.069 -0.550 21.338 1.00 93.62 80 SER A C 1
ATOM 604 O O . SER A 1 80 ? -11.924 -0.919 22.146 1.00 93.62 80 SER A O 1
ATOM 606 N N . ASN A 1 81 ? -9.798 -0.346 21.693 1.00 93.62 81 ASN A N 1
ATOM 607 C CA . ASN A 1 81 ? -9.299 -0.546 23.049 1.00 93.62 81 ASN A CA 1
ATOM 608 C C . ASN A 1 81 ? -9.866 0.488 24.031 1.00 93.62 81 ASN A C 1
ATOM 610 O O . ASN A 1 81 ? -10.248 0.122 25.143 1.00 93.62 81 ASN A O 1
ATOM 614 N N . MET A 1 82 ? -9.968 1.758 23.631 1.00 93.50 82 MET A N 1
ATOM 615 C CA . MET A 1 82 ? -10.594 2.799 24.454 1.00 93.50 82 MET A CA 1
ATOM 616 C C . MET A 1 82 ? -12.086 2.528 24.680 1.00 93.50 82 MET A C 1
ATOM 618 O O . MET A 1 82 ? -12.552 2.638 25.813 1.00 93.50 82 MET A O 1
ATOM 622 N N . ASP A 1 83 ? -12.817 2.103 23.646 1.00 91.31 83 ASP A N 1
ATOM 623 C CA . ASP A 1 83 ? -14.235 1.744 23.761 1.00 91.31 83 ASP A CA 1
ATOM 624 C C . ASP A 1 83 ? -14.439 0.560 24.716 1.00 91.31 83 ASP A C 1
ATOM 626 O O . ASP A 1 83 ? -15.359 0.567 25.538 1.00 91.31 83 ASP A O 1
ATOM 630 N N . LYS A 1 84 ? -13.559 -0.448 24.654 1.00 92.38 84 LYS A N 1
ATOM 631 C CA . LYS A 1 84 ? -13.572 -1.580 25.588 1.00 92.38 84 LYS A CA 1
ATOM 632 C C . LYS A 1 84 ? -13.362 -1.113 27.032 1.00 92.38 84 LYS A C 1
ATOM 634 O O . LYS A 1 84 ? -14.178 -1.437 27.892 1.00 92.38 84 LYS A O 1
ATOM 639 N N . GLN A 1 85 ? -12.336 -0.299 27.281 1.00 94.06 85 GLN A N 1
ATOM 640 C CA . GLN A 1 85 ? -12.056 0.240 28.618 1.00 94.06 85 GLN A CA 1
ATOM 641 C C . GLN A 1 85 ? -13.209 1.101 29.149 1.00 94.06 85 GLN A C 1
ATOM 643 O O . GLN A 1 85 ? -13.542 1.032 30.331 1.00 94.06 85 GLN A O 1
ATOM 648 N N . ALA A 1 86 ? -13.840 1.908 28.292 1.00 92.25 86 ALA A N 1
ATOM 649 C CA . ALA A 1 86 ? -14.991 2.717 28.678 1.00 92.25 86 ALA A CA 1
ATOM 650 C C . ALA A 1 86 ? -16.177 1.841 29.110 1.00 92.25 86 ALA A C 1
ATOM 652 O O . ALA A 1 86 ? -16.785 2.106 30.146 1.00 92.25 86 ALA A O 1
ATOM 653 N N . ARG A 1 87 ? -16.472 0.764 28.367 1.00 92.06 87 ARG A N 1
ATOM 654 C CA . ARG A 1 87 ? -17.529 -0.200 28.720 1.00 92.06 87 ARG A CA 1
ATOM 655 C C . ARG A 1 87 ? -17.244 -0.916 30.037 1.00 92.06 87 ARG A C 1
ATOM 657 O O . ARG A 1 87 ? -18.153 -1.054 30.848 1.00 92.06 87 ARG A O 1
ATOM 664 N N . GLU A 1 88 ? -16.001 -1.332 30.268 1.00 93.94 88 GLU A N 1
ATOM 665 C CA . GLU A 1 88 ? -15.584 -1.975 31.521 1.00 93.94 88 GLU A CA 1
ATOM 666 C C . GLU A 1 88 ? -15.761 -1.036 32.722 1.00 93.94 88 GLU A C 1
ATOM 668 O O . GLU A 1 88 ? -16.373 -1.415 33.720 1.00 93.94 88 GLU A O 1
ATOM 673 N N . ARG A 1 89 ? -15.305 0.219 32.604 1.00 93.31 89 ARG A N 1
ATOM 674 C CA . ARG A 1 89 ? -15.457 1.235 33.660 1.00 93.31 89 ARG A CA 1
ATOM 675 C C . ARG A 1 89 ? -16.922 1.565 33.939 1.00 93.31 89 ARG A C 1
ATOM 677 O O . ARG A 1 89 ? -17.310 1.657 35.098 1.00 93.31 89 ARG A O 1
ATOM 684 N N . LEU A 1 90 ? -17.741 1.716 32.896 1.00 93.19 90 LEU A N 1
ATOM 685 C CA . LEU A 1 90 ? -19.181 1.954 33.045 1.00 93.19 90 LEU A CA 1
ATOM 686 C C . LEU A 1 90 ? -19.886 0.764 33.704 1.00 93.19 90 LEU A C 1
ATOM 688 O O . LEU A 1 90 ? -20.720 0.962 34.582 1.00 93.19 90 LEU A O 1
ATOM 692 N N . GLY A 1 91 ? -19.534 -0.464 33.315 1.00 92.06 91 GLY A N 1
ATOM 693 C CA . GLY A 1 91 ? -20.072 -1.681 33.918 1.00 92.06 91 GLY A CA 1
ATOM 694 C C . GLY A 1 91 ? -19.745 -1.796 35.407 1.00 92.06 91 GLY A C 1
ATOM 695 O O . GLY A 1 91 ? -20.628 -2.145 36.185 1.00 92.06 91 GLY A O 1
ATOM 696 N N . ALA A 1 92 ? -18.519 -1.447 35.807 1.00 91.50 92 ALA A N 1
ATOM 697 C CA . ALA A 1 92 ? -18.119 -1.417 37.213 1.00 91.50 92 ALA A CA 1
ATOM 698 C C . ALA A 1 92 ? -18.953 -0.408 38.018 1.00 91.50 92 ALA A C 1
ATOM 700 O O . ALA A 1 92 ? -19.578 -0.784 39.003 1.00 91.50 92 ALA A O 1
ATOM 701 N N . VAL A 1 93 ? -19.067 0.836 37.536 1.00 90.31 93 VAL A N 1
ATOM 702 C CA . VAL A 1 93 ? -19.860 1.885 38.206 1.00 90.31 93 VAL A CA 1
ATOM 703 C C . VAL A 1 93 ? -21.336 1.494 38.333 1.00 90.31 93 VAL A C 1
ATOM 705 O O . VAL A 1 93 ? -21.941 1.688 39.384 1.00 90.31 93 VAL A O 1
ATOM 708 N N . LEU A 1 94 ? -21.935 0.928 37.280 1.00 90.19 94 LEU A N 1
ATOM 709 C CA . LEU A 1 94 ? -23.324 0.457 37.323 1.00 90.19 94 LEU A CA 1
ATOM 710 C C . LEU A 1 94 ? -23.506 -0.742 38.265 1.00 90.19 94 LEU A C 1
ATOM 712 O O . LEU A 1 94 ? -24.555 -0.871 38.894 1.00 90.19 94 LEU A O 1
ATOM 716 N N . GLY A 1 95 ? -22.502 -1.617 38.356 1.00 86.75 95 GLY A N 1
ATOM 717 C CA . GLY A 1 95 ? -22.466 -2.717 39.315 1.00 86.75 95 GLY A CA 1
ATOM 718 C C . GLY A 1 95 ? -22.465 -2.209 40.753 1.00 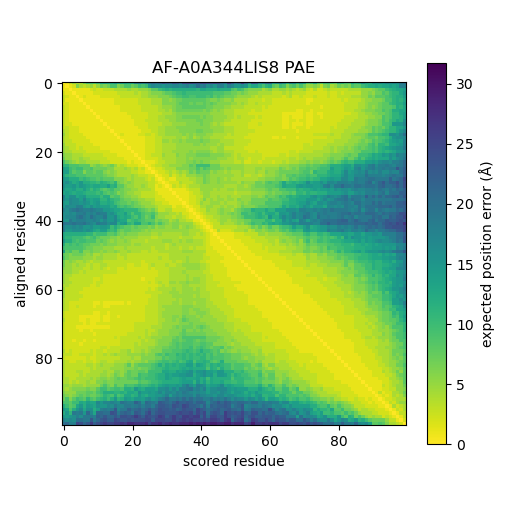86.75 95 GLY A C 1
ATOM 719 O O . GLY A 1 95 ? -23.333 -2.614 41.525 1.00 86.75 95 GLY A O 1
ATOM 720 N N . ASP A 1 96 ? -21.565 -1.273 41.061 1.00 81.06 96 ASP A N 1
ATOM 721 C CA . ASP A 1 96 ? -21.420 -0.662 42.385 1.00 81.06 96 ASP A CA 1
ATOM 722 C C . ASP A 1 96 ? -22.711 0.045 42.821 1.00 81.06 96 ASP A C 1
ATOM 724 O O . ASP A 1 96 ? -23.186 -0.169 43.936 1.00 81.06 96 ASP A O 1
ATOM 728 N N . LEU A 1 97 ? -23.340 0.811 41.918 1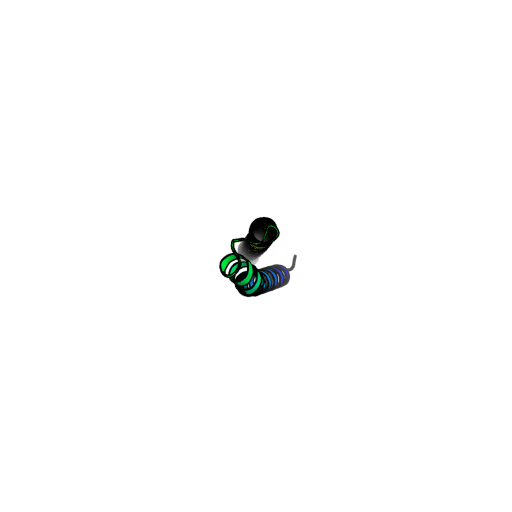.00 76.25 97 LEU A N 1
ATOM 729 C CA . LEU A 1 97 ? -24.620 1.491 42.165 1.00 76.25 97 LEU A CA 1
ATOM 730 C C . LEU A 1 97 ? -25.786 0.534 42.439 1.00 76.25 97 LEU A C 1
ATOM 732 O O . LEU A 1 97 ? -26.730 0.912 43.120 1.00 76.25 97 LEU A O 1
ATOM 736 N N . ARG A 1 98 ? -25.763 -0.686 41.891 1.00 71.75 98 ARG A N 1
ATOM 737 C CA . ARG A 1 98 ? -26.817 -1.687 42.125 1.00 71.75 98 ARG A CA 1
ATOM 738 C C . ARG A 1 98 ? -26.670 -2.377 43.484 1.00 71.75 98 ARG A C 1
ATOM 740 O O . ARG A 1 98 ? -27.627 -2.971 43.971 1.00 71.75 98 ARG A O 1
ATOM 747 N N . THR A 1 99 ? -25.465 -2.373 44.044 1.00 71.75 99 THR A N 1
ATOM 748 C CA . THR A 1 99 ? -25.134 -3.033 45.315 1.00 71.75 99 THR A CA 1
ATOM 749 C C . THR A 1 99 ? -25.027 -2.075 46.503 1.00 71.75 99 THR A C 1
ATOM 751 O O . THR A 1 99 ? -24.858 -2.555 47.623 1.00 71.75 99 THR A O 1
ATOM 754 N N . ALA A 1 100 ? -25.105 -0.764 46.260 1.00 57.03 100 ALA A N 1
ATOM 755 C CA . ALA A 1 100 ? -25.185 0.294 47.268 1.00 57.03 100 ALA A CA 1
ATOM 756 C C . ALA A 1 100 ? -26.642 0.578 47.664 1.00 57.03 100 ALA A C 1
ATOM 758 O O . ALA A 1 100 ? -26.866 0.872 48.859 1.00 57.03 100 ALA A O 1
#

Secondary structure (DSSP, 8-state):
--HHHHHHHHHHHHHHHHHHHHHHHHHTHHHHHHHHHTTT-HHHHHHHHHHHHHHHHHHHHHHHHHHHHHHHHHHHHHHHHHHHHHHHHHHHHHHHHHH-

Nearest PDB structures (foldseek):
  6lg2-assembly1_A  TM=4.156E-01  e=1.878E+00  Corynebacterium glutamicum ATCC 13032
  6ixg-assembly2_B  TM=3.592E-01  e=1.560E+00  Homo sapiens

Foldseek 3Di:
DDLVVLLVVLVVLLVVLVVLLVVLVPPLPVLQVVLVVCVVDPCSVVSVVVNVVVSVVSNVVSVVSNVVSVVSNVVSVVVVVVVVVVVVVVVVVVVVVVVD

Organism: NCBI:txid1804986